Protein AF-A0A139PSL0-F1 (afdb_monomer)

Foldseek 3Di:
DDLQDDDLVLVLVVCLVVVVLVCNLVSDDLVRVLVDQCLPVLLNLLSCLVVVVVVSNVVSVVSNLVVLVVVLVCLVVDPPDPDPVRSVVVSVVSVVSNVVSVVSNVCSNVVPDNDDDDRPPDSPDDPPPDDPPVPPDD

Structure (mmCIF, N/CA/C/O backbone):
data_AF-A0A139PSL0-F1
#
_entry.id   AF-A0A139PSL0-F1
#
loop_
_atom_site.group_PDB
_atom_site.id
_atom_site.type_symbol
_atom_site.label_atom_id
_atom_site.label_alt_id
_atom_site.label_comp_id
_atom_site.label_asym_id
_atom_site.label_entity_id
_atom_site.label_seq_id
_atom_site.pdbx_PDB_ins_code
_atom_site.Cartn_x
_atom_site.Cartn_y
_atom_site.Cartn_z
_atom_site.occupancy
_atom_site.B_iso_or_equiv
_atom_site.auth_seq_id
_atom_site.auth_comp_id
_atom_site.auth_asym_id
_atom_site.auth_atom_id
_atom_site.pdbx_PDB_model_num
ATOM 1 N N . MET A 1 1 ? -28.787 11.142 -15.705 1.00 41.81 1 MET A N 1
ATOM 2 C CA . MET A 1 1 ? -27.726 10.751 -14.754 1.00 41.81 1 MET A CA 1
ATOM 3 C C . MET A 1 1 ? -28.017 11.461 -13.449 1.00 41.81 1 MET A C 1
ATOM 5 O O . MET A 1 1 ? -28.284 12.654 -13.505 1.00 41.81 1 MET A O 1
ATOM 9 N N . LYS A 1 2 ? -28.106 10.727 -12.334 1.00 44.78 2 LYS A N 1
ATOM 10 C CA . LYS A 1 2 ? -28.254 11.313 -10.996 1.00 44.78 2 LYS A CA 1
ATOM 11 C C . LYS A 1 2 ? -26.866 11.793 -10.575 1.00 44.78 2 LYS A C 1
ATOM 13 O O . LYS A 1 2 ? -25.917 11.036 -10.693 1.00 44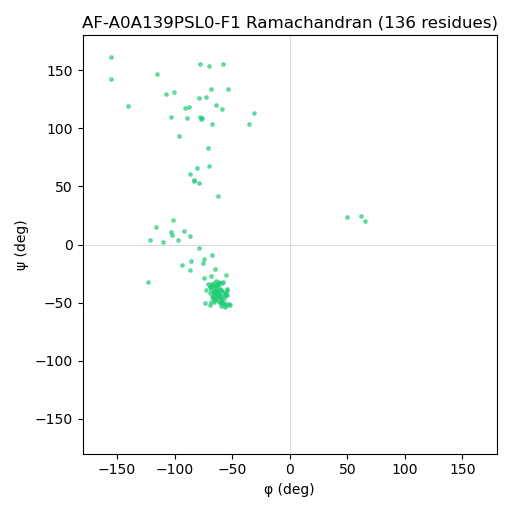.78 2 LYS A O 1
ATOM 18 N N . THR A 1 3 ? -26.744 13.054 -10.196 1.00 50.75 3 THR A N 1
ATOM 19 C CA . THR A 1 3 ? -25.467 13.744 -9.937 1.00 50.75 3 THR A CA 1
ATOM 20 C C . THR A 1 3 ? -25.162 13.847 -8.435 1.00 50.75 3 THR A C 1
ATOM 22 O O . THR A 1 3 ? -24.382 14.687 -8.009 1.00 50.75 3 THR A O 1
ATOM 25 N N . ASP A 1 4 ? -25.792 12.981 -7.632 1.00 57.31 4 ASP A N 1
ATOM 26 C CA . ASP A 1 4 ? -25.596 12.827 -6.181 1.00 57.31 4 ASP A CA 1
ATOM 27 C C . ASP A 1 4 ? -24.752 11.579 -5.834 1.00 57.31 4 ASP A C 1
ATOM 29 O O . ASP A 1 4 ? -24.710 11.154 -4.679 1.00 57.31 4 ASP A O 1
ATOM 33 N N . ASP A 1 5 ? -24.125 10.939 -6.826 1.00 64.56 5 ASP A N 1
ATOM 34 C CA . ASP A 1 5 ? -23.461 9.650 -6.628 1.00 64.56 5 ASP A CA 1
ATOM 35 C C . ASP A 1 5 ? -22.105 9.839 -5.928 1.00 64.56 5 ASP A C 1
ATOM 37 O O . ASP A 1 5 ? -21.134 10.326 -6.506 1.00 64.56 5 ASP A O 1
ATOM 41 N N . ILE A 1 6 ? -22.045 9.429 -4.660 1.00 69.81 6 ILE A N 1
ATOM 42 C CA . ILE A 1 6 ? -20.795 9.258 -3.915 1.00 69.81 6 ILE A CA 1
ATOM 43 C C . ILE A 1 6 ? -20.100 8.009 -4.464 1.00 69.81 6 ILE A C 1
ATOM 45 O O . ILE A 1 6 ? -20.707 6.936 -4.528 1.00 69.81 6 ILE A O 1
ATOM 49 N N . SER A 1 7 ? -18.831 8.129 -4.859 1.00 78.62 7 SER A N 1
ATOM 50 C CA . SER A 1 7 ? -18.087 6.989 -5.397 1.00 78.62 7 SER A CA 1
ATOM 51 C C . SER A 1 7 ? -17.778 5.958 -4.307 1.00 78.62 7 SER A C 1
ATOM 53 O O . SER A 1 7 ? -17.632 6.290 -3.129 1.00 78.62 7 SER A O 1
ATOM 55 N N . ALA A 1 8 ? -17.620 4.694 -4.704 1.00 81.25 8 ALA A N 1
ATOM 56 C CA . ALA A 1 8 ? -17.197 3.626 -3.797 1.00 81.25 8 ALA A CA 1
ATOM 57 C C . ALA A 1 8 ? -15.879 3.969 -3.069 1.00 81.25 8 ALA A C 1
ATOM 59 O O . ALA A 1 8 ? -15.748 3.732 -1.873 1.00 81.25 8 ALA A O 1
ATOM 60 N N . GLU A 1 9 ? -14.940 4.619 -3.764 1.00 82.44 9 GLU A N 1
ATOM 61 C CA . GLU A 1 9 ? -13.674 5.099 -3.193 1.00 82.44 9 GLU A CA 1
ATOM 62 C C . GLU A 1 9 ? -13.882 6.161 -2.104 1.00 82.44 9 GLU A C 1
ATOM 64 O O . GLU A 1 9 ? -13.227 6.124 -1.068 1.00 82.44 9 GLU A O 1
ATOM 69 N N . GLN A 1 10 ? -14.829 7.085 -2.290 1.00 83.50 10 GLN A N 1
ATOM 70 C CA . GLN A 1 10 ? -15.142 8.091 -1.271 1.00 83.50 10 GLN A CA 1
ATOM 71 C C . GLN A 1 10 ? -15.787 7.470 -0.029 1.00 83.50 10 GLN A C 1
ATOM 73 O O . GLN A 1 10 ? -15.524 7.932 1.080 1.00 83.50 10 GLN A O 1
ATOM 78 N N . ILE A 1 11 ? -16.626 6.442 -0.204 1.00 86.31 11 ILE A N 1
ATOM 79 C CA . ILE A 1 11 ? -17.217 5.689 0.913 1.00 86.31 11 ILE A CA 1
ATOM 80 C C . ILE A 1 11 ? -16.118 4.929 1.665 1.00 86.31 11 ILE A C 1
ATOM 82 O O . ILE A 1 11 ? -16.059 4.990 2.890 1.00 86.31 11 ILE A O 1
ATOM 86 N N . PHE A 1 12 ? -15.222 4.268 0.934 1.00 89.50 12 PHE A N 1
ATOM 87 C CA . PHE A 1 12 ? -14.061 3.577 1.489 1.00 89.50 12 PHE A CA 1
ATOM 88 C C . PHE A 1 12 ? -13.184 4.515 2.332 1.00 89.50 12 PHE A C 1
ATOM 90 O O . PHE A 1 12 ? -12.965 4.259 3.515 1.00 89.50 12 PHE A O 1
ATOM 97 N N . ASP A 1 13 ? -12.762 5.652 1.777 1.00 91.44 13 ASP A N 1
ATOM 98 C CA . ASP A 1 13 ? -11.963 6.640 2.508 1.00 91.44 13 ASP A CA 1
ATOM 99 C C . ASP A 1 13 ? -12.705 7.206 3.734 1.00 91.44 13 ASP A C 1
ATOM 101 O O . ASP A 1 13 ? -12.077 7.554 4.741 1.00 91.44 13 ASP A O 1
ATOM 105 N N . ALA A 1 14 ? -14.038 7.317 3.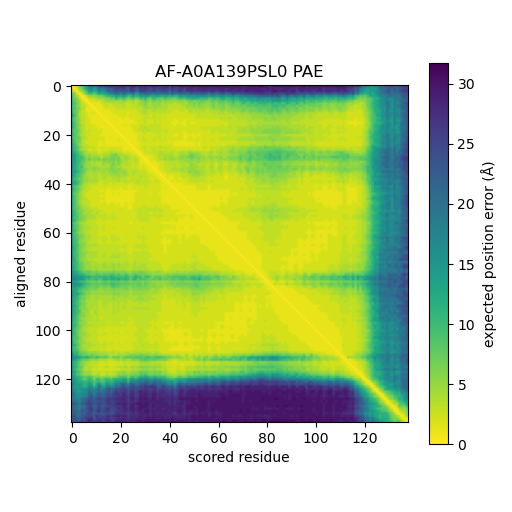668 1.00 91.81 14 ALA A N 1
ATOM 106 C CA . ALA A 1 14 ? -14.848 7.839 4.764 1.00 91.81 14 ALA A CA 1
ATOM 107 C C . ALA A 1 14 ? -14.773 6.944 6.004 1.00 91.81 14 ALA A C 1
ATOM 109 O O . ALA A 1 14 ? -14.562 7.479 7.093 1.00 91.81 14 ALA A O 1
ATOM 110 N N . TYR A 1 15 ? -14.849 5.617 5.846 1.00 94.50 15 TYR A N 1
ATOM 111 C CA . TYR A 1 15 ? -14.688 4.682 6.966 1.00 94.50 15 TYR A CA 1
ATOM 112 C C . TYR A 1 15 ? -13.345 4.885 7.682 1.00 94.50 15 TYR A C 1
ATOM 114 O O . TYR A 1 15 ? -13.293 5.003 8.906 1.00 94.50 15 TYR A O 1
ATOM 122 N N . TYR A 1 16 ? -12.254 5.057 6.928 1.00 95.00 16 TYR A N 1
ATOM 123 C CA . TYR A 1 16 ? -10.938 5.335 7.508 1.00 95.00 16 TYR A CA 1
ATOM 124 C C . TYR A 1 16 ? -10.885 6.674 8.266 1.00 95.00 16 TYR A C 1
ATOM 126 O O . TYR A 1 16 ? -10.297 6.774 9.350 1.00 95.00 16 TYR A O 1
ATOM 134 N N . VAL A 1 17 ? -11.485 7.729 7.705 1.00 94.38 17 VAL A N 1
ATOM 135 C CA . VAL A 1 17 ? -11.522 9.062 8.332 1.00 94.38 17 VAL A CA 1
ATOM 136 C C . VAL A 1 17 ? -12.367 9.065 9.606 1.00 94.38 17 VAL A C 1
ATOM 138 O O . VAL A 1 17 ? -11.997 9.750 10.560 1.00 94.38 17 VAL A O 1
ATOM 141 N N . LEU A 1 18 ? -13.449 8.285 9.630 1.00 94.88 18 LEU A N 1
ATOM 142 C CA . LEU A 1 18 ? -14.324 8.088 10.788 1.00 94.88 18 LEU A CA 1
ATOM 143 C C . LEU A 1 18 ? -13.757 7.106 11.825 1.00 94.88 18 LEU A C 1
ATOM 145 O O . LEU A 1 18 ? -14.343 6.963 12.891 1.00 94.88 18 LEU A O 1
ATOM 149 N N . GLU A 1 19 ? -12.599 6.494 11.552 1.00 95.12 19 GLU A N 1
ATOM 150 C CA . GLU A 1 19 ? -11.955 5.488 12.415 1.00 95.12 19 GLU A CA 1
ATOM 151 C C . GLU A 1 19 ? -12.761 4.186 12.564 1.00 95.12 19 GLU A C 1
ATOM 153 O O . GLU A 1 19 ? -12.504 3.382 13.460 1.00 95.12 19 GLU A O 1
ATOM 158 N N . GLU A 1 20 ? -13.679 3.939 11.629 1.00 96.25 20 GLU A N 1
ATOM 159 C CA . GLU A 1 20 ? -14.445 2.700 11.466 1.00 96.25 20 GLU A CA 1
ATOM 160 C C . GLU A 1 20 ? -13.568 1.672 10.730 1.00 96.25 20 GLU A C 1
ATOM 162 O O . GLU A 1 20 ? -13.763 1.346 9.560 1.00 96.25 20 GLU A O 1
ATOM 167 N N . PHE A 1 21 ? -12.482 1.248 11.391 1.00 95.50 21 PHE A N 1
ATOM 168 C CA . PHE A 1 21 ? -11.431 0.438 10.764 1.00 95.50 21 PHE A CA 1
ATOM 169 C C . PHE A 1 21 ? -11.872 -0.983 10.404 1.00 95.50 21 PHE A C 1
ATOM 171 O O . PHE A 1 21 ? -11.295 -1.559 9.487 1.00 95.50 21 PHE A O 1
ATOM 178 N N . ASP A 1 22 ? -12.851 -1.548 11.111 1.00 94.75 22 ASP A N 1
ATOM 179 C CA . ASP A 1 22 ? -13.378 -2.878 10.794 1.00 94.75 22 ASP A CA 1
ATOM 180 C C . ASP A 1 22 ? -14.155 -2.814 9.470 1.00 94.75 22 ASP A C 1
ATOM 182 O O . ASP A 1 22 ? -13.806 -3.496 8.508 1.00 94.75 22 ASP A O 1
ATOM 186 N N . GLU A 1 23 ? -15.095 -1.874 9.359 1.00 94.69 23 GLU A N 1
ATOM 187 C CA . GLU A 1 23 ? -15.857 -1.593 8.141 1.00 94.69 23 GLU A CA 1
ATOM 188 C C . GLU A 1 23 ? -14.946 -1.199 6.972 1.00 94.69 23 GLU A C 1
ATOM 190 O O . GLU A 1 23 ? -15.151 -1.626 5.835 1.00 94.69 23 GLU A O 1
ATOM 195 N N . PHE A 1 24 ? -13.905 -0.413 7.249 1.00 95.12 24 PHE A N 1
ATOM 196 C CA . PHE A 1 24 ? -12.903 -0.020 6.265 1.00 95.12 24 PHE A CA 1
ATOM 197 C C . PHE A 1 24 ? -12.131 -1.219 5.691 1.00 95.12 24 PHE A C 1
ATOM 199 O O . PHE A 1 24 ? -11.927 -1.306 4.477 1.00 95.12 24 PHE A O 1
ATOM 206 N N . LEU A 1 25 ? -11.686 -2.145 6.547 1.00 95.44 25 LEU A N 1
ATOM 207 C CA . LEU A 1 25 ? -10.924 -3.323 6.123 1.00 95.44 25 LEU A CA 1
ATOM 208 C C . LEU A 1 25 ? -11.798 -4.377 5.433 1.00 95.44 25 LEU A C 1
ATOM 210 O O . LEU A 1 25 ? -11.284 -5.079 4.550 1.00 95.44 25 LEU A O 1
ATOM 214 N N . ASP A 1 26 ? -13.082 -4.430 5.793 1.00 93.25 26 ASP A N 1
ATOM 215 C CA . ASP A 1 26 ? -14.096 -5.329 5.233 1.00 93.25 26 ASP A CA 1
ATOM 216 C C . ASP A 1 26 ? -14.757 -4.792 3.954 1.00 93.25 26 ASP A C 1
ATOM 218 O O . ASP A 1 26 ? -15.392 -5.557 3.224 1.00 93.25 26 ASP A O 1
ATOM 222 N N . TYR A 1 27 ? -14.585 -3.501 3.638 1.00 91.31 27 TYR A N 1
ATOM 223 C CA . TYR A 1 27 ? -15.203 -2.866 2.469 1.00 91.31 27 TYR A CA 1
ATOM 224 C C . TYR A 1 27 ? -14.889 -3.598 1.158 1.00 91.31 27 TYR A C 1
ATOM 226 O O . TYR A 1 27 ? -15.770 -3.829 0.327 1.00 91.31 27 TYR A O 1
ATOM 234 N N . TYR A 1 28 ? -13.625 -3.995 0.987 1.00 85.62 28 TYR A N 1
ATOM 235 C CA . TYR A 1 28 ? -13.195 -4.869 -0.096 1.00 85.62 28 TYR A CA 1
ATOM 236 C C . TYR A 1 28 ? -12.872 -6.255 0.450 1.00 85.62 28 TYR A C 1
ATOM 238 O O . TYR A 1 28 ? -12.055 -6.407 1.360 1.00 85.62 28 TYR A O 1
ATOM 246 N N . SER A 1 29 ? -13.438 -7.283 -0.187 1.00 85.69 29 SER A N 1
ATOM 247 C CA . SER A 1 29 ? -13.029 -8.661 0.086 1.00 85.69 29 SER A CA 1
ATOM 248 C C . SER A 1 29 ? -11.530 -8.854 -0.168 1.00 85.69 29 SER A C 1
ATOM 250 O O . SER A 1 29 ? -10.923 -8.151 -0.983 1.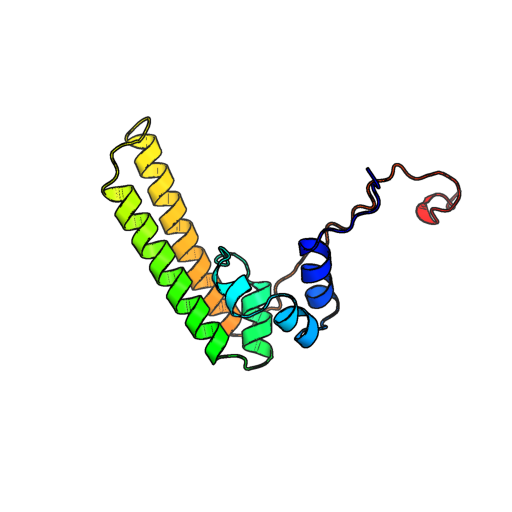00 85.69 29 SER A O 1
ATOM 252 N N . ASN A 1 30 ? -10.935 -9.845 0.500 1.00 81.94 30 ASN A N 1
ATOM 253 C CA . ASN A 1 30 ? -9.513 -10.165 0.353 1.00 81.94 30 ASN A CA 1
ATOM 254 C C . ASN A 1 30 ? -9.122 -10.435 -1.109 1.00 81.94 30 ASN A C 1
ATOM 256 O O . ASN A 1 30 ? -8.091 -9.949 -1.566 1.00 81.94 30 ASN A O 1
ATOM 260 N N . ASP A 1 31 ? -9.964 -11.147 -1.859 1.00 84.25 31 ASP A N 1
ATOM 261 C CA . ASP A 1 31 ? -9.695 -11.462 -3.265 1.00 84.25 31 ASP A CA 1
ATOM 262 C C . ASP A 1 31 ? -9.757 -10.221 -4.157 1.00 84.25 31 ASP A C 1
ATOM 264 O O . ASP A 1 31 ? -8.998 -10.107 -5.118 1.00 84.25 31 ASP A O 1
ATOM 268 N N . VAL A 1 32 ? -10.644 -9.279 -3.825 1.00 86.62 32 VAL A N 1
ATOM 269 C CA . VAL A 1 32 ? -10.816 -8.029 -4.567 1.00 86.62 32 VAL A CA 1
ATOM 270 C C . VAL A 1 32 ? -9.654 -7.081 -4.289 1.00 86.62 32 VAL A C 1
ATOM 272 O O . VAL A 1 32 ? -9.017 -6.626 -5.234 1.00 86.62 32 VAL A O 1
ATOM 275 N N . ILE A 1 33 ? -9.302 -6.829 -3.022 1.00 85.75 33 ILE A N 1
ATOM 276 C CA . ILE A 1 33 ? -8.201 -5.906 -2.691 1.00 85.75 33 ILE A CA 1
ATOM 277 C C . ILE A 1 33 ? -6.855 -6.396 -3.244 1.00 85.75 33 ILE A C 1
ATOM 279 O O . ILE A 1 33 ? -6.040 -5.599 -3.707 1.00 85.75 33 ILE A O 1
ATOM 283 N N . CYS A 1 34 ? -6.647 -7.715 -3.290 1.00 85.00 34 CYS A N 1
ATOM 284 C CA . CYS A 1 34 ? -5.466 -8.328 -3.888 1.00 85.00 34 CYS A CA 1
ATOM 285 C C . CYS A 1 34 ? -5.378 -8.151 -5.410 1.00 85.00 34 CYS A C 1
ATOM 287 O O . CYS A 1 34 ? -4.326 -8.450 -5.965 1.00 85.00 34 CYS A O 1
ATOM 289 N N . GLN A 1 35 ? -6.404 -7.650 -6.099 1.00 87.56 35 GLN A N 1
ATOM 290 C CA . GLN A 1 35 ? -6.346 -7.336 -7.534 1.00 87.56 35 GLN A CA 1
ATOM 291 C C . GLN A 1 35 ? -5.980 -5.872 -7.807 1.00 87.56 35 GLN A C 1
ATOM 293 O O . GLN A 1 35 ? -5.512 -5.560 -8.899 1.00 87.56 35 GLN A O 1
ATOM 298 N N . TYR A 1 36 ? -6.114 -4.985 -6.819 1.00 87.50 36 TYR A N 1
ATOM 299 C CA . TYR A 1 36 ? -5.759 -3.575 -6.968 1.00 87.50 36 TYR A CA 1
ATOM 300 C C . TYR A 1 36 ? -4.248 -3.337 -6.883 1.00 87.50 36 TYR A C 1
ATOM 302 O O . TYR A 1 36 ? -3.496 -4.099 -6.261 1.00 87.50 36 TYR A O 1
ATOM 310 N N . TYR A 1 37 ? -3.815 -2.238 -7.500 1.00 87.88 37 TYR A N 1
ATOM 311 C CA . TYR A 1 37 ? -2.522 -1.621 -7.235 1.00 87.88 37 TYR A CA 1
ATOM 312 C C . TYR A 1 37 ? -2.626 -0.827 -5.931 1.00 87.88 37 TYR A C 1
ATOM 314 O O . TYR A 1 37 ? -3.334 0.171 -5.874 1.00 87.88 37 TYR A O 1
ATOM 322 N N . THR A 1 38 ? -1.973 -1.306 -4.873 1.00 92.50 38 THR A N 1
ATOM 323 C CA . THR A 1 38 ? -2.114 -0.749 -3.514 1.00 92.50 38 THR A CA 1
ATOM 324 C C . THR A 1 38 ? -0.817 -0.143 -2.980 1.00 92.50 38 THR A C 1
ATOM 326 O O . THR A 1 38 ? -0.696 0.103 -1.783 1.00 92.50 38 THR A O 1
ATOM 329 N N . VAL A 1 39 ? 0.170 0.098 -3.847 1.00 93.56 39 VAL A N 1
ATOM 330 C CA . VAL A 1 39 ? 1.506 0.590 -3.463 1.00 93.56 39 VAL A CA 1
ATOM 331 C C . VAL A 1 39 ? 1.443 1.924 -2.711 1.00 93.56 39 VAL A C 1
ATOM 333 O O . VAL A 1 39 ? 2.232 2.148 -1.803 1.00 93.56 39 VAL A O 1
ATOM 336 N N . ASP A 1 40 ? 0.482 2.790 -3.009 1.00 92.44 40 ASP A N 1
ATOM 337 C CA . ASP A 1 40 ? 0.305 4.093 -2.360 1.00 92.44 40 ASP A CA 1
ATOM 338 C C . ASP A 1 40 ? -0.833 4.120 -1.318 1.00 92.44 40 ASP A C 1
ATOM 340 O O . ASP A 1 40 ? -1.154 5.169 -0.754 1.00 92.44 40 ASP A O 1
ATOM 344 N N . PHE A 1 41 ? -1.416 2.964 -0.977 1.00 94.62 41 PHE A N 1
ATOM 345 C CA . PHE A 1 41 ? -2.540 2.861 -0.037 1.00 94.62 41 PHE A CA 1
ATOM 346 C C . PHE A 1 41 ? -2.052 2.845 1.426 1.00 94.62 41 PHE A C 1
ATOM 348 O O . PHE A 1 41 ? -2.380 1.948 2.204 1.00 94.62 41 PHE A O 1
ATOM 355 N N . GLU A 1 42 ? -1.268 3.852 1.837 1.00 95.94 42 GLU A N 1
ATOM 356 C CA . GLU A 1 42 ? -0.641 3.916 3.176 1.00 95.94 42 GLU A CA 1
ATOM 357 C C . GLU A 1 42 ? -1.669 3.766 4.312 1.00 95.94 42 GLU A C 1
ATOM 359 O O . GLU A 1 42 ? -1.423 3.084 5.306 1.00 95.94 42 GLU A O 1
ATOM 364 N N . HIS A 1 43 ? -2.849 4.365 4.142 1.00 95.38 43 HIS A N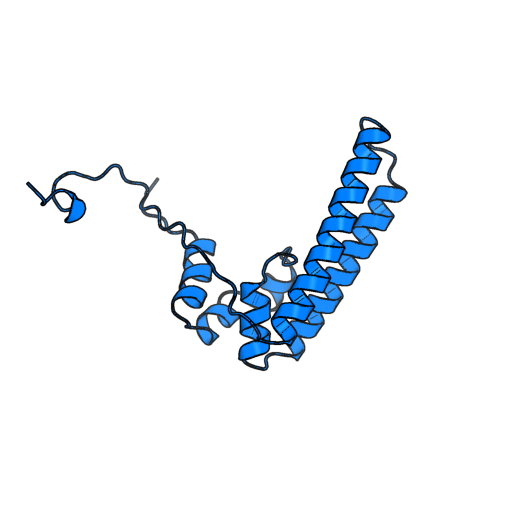 1
ATOM 365 C CA . HIS A 1 43 ? -3.963 4.306 5.087 1.00 95.38 43 HIS A CA 1
ATOM 366 C C . HIS A 1 43 ? -4.551 2.887 5.234 1.00 95.38 43 HIS A C 1
ATOM 368 O O . HIS A 1 43 ? -4.911 2.488 6.343 1.00 95.38 43 HIS A O 1
ATOM 374 N N . TYR A 1 44 ? -4.554 2.084 4.163 1.00 96.38 44 TYR A N 1
ATOM 375 C CA . TYR A 1 44 ? -4.969 0.681 4.213 1.00 96.38 44 TYR A CA 1
ATOM 376 C C . TYR A 1 44 ? -3.986 -0.183 4.999 1.00 96.38 44 TYR A C 1
ATOM 378 O O . TYR A 1 44 ? -4.368 -0.883 5.938 1.00 96.38 44 TYR A O 1
ATOM 386 N N . TYR A 1 45 ? -2.694 -0.070 4.679 1.00 97.38 45 TYR A N 1
ATOM 387 C CA . TYR A 1 45 ? -1.637 -0.757 5.422 1.00 97.38 45 TYR A CA 1
ATOM 388 C C . TYR A 1 45 ? -1.618 -0.349 6.896 1.00 97.38 45 TYR A C 1
ATOM 390 O O . TYR A 1 45 ? -1.422 -1.201 7.763 1.00 97.38 45 TYR A O 1
ATOM 398 N N . TYR A 1 46 ? -1.849 0.933 7.188 1.00 97.81 46 TYR A N 1
ATOM 399 C CA . TYR A 1 46 ? -1.967 1.426 8.555 1.00 97.81 46 TYR A CA 1
ATOM 400 C C . TYR A 1 46 ? -3.106 0.745 9.315 1.00 97.81 46 TYR A C 1
ATOM 402 O O . TYR A 1 46 ? -2.871 0.251 10.416 1.00 97.81 46 TYR A O 1
ATOM 410 N N . ALA A 1 47 ? -4.306 0.663 8.731 1.00 97.25 47 ALA A N 1
ATOM 411 C CA . ALA A 1 47 ? -5.444 0.005 9.369 1.00 97.25 47 ALA A CA 1
ATOM 412 C C . ALA A 1 47 ? -5.181 -1.490 9.613 1.00 97.25 47 ALA A C 1
ATOM 414 O O . ALA A 1 47 ? -5.393 -1.965 10.728 1.00 97.25 47 ALA A O 1
ATOM 415 N N . LEU A 1 48 ? -4.625 -2.208 8.626 1.00 97.44 48 LEU A N 1
ATOM 416 C CA . LEU A 1 48 ? -4.221 -3.611 8.792 1.00 97.44 48 LEU A CA 1
ATOM 417 C C . LEU A 1 48 ? -3.229 -3.773 9.947 1.00 97.44 48 LEU A C 1
ATOM 419 O O . LEU A 1 48 ? -3.360 -4.663 10.785 1.00 97.44 48 LEU A O 1
ATOM 423 N N . TRP A 1 49 ? -2.218 -2.903 10.002 1.00 97.88 49 TRP A N 1
ATOM 424 C CA . TRP A 1 49 ? -1.195 -2.986 11.033 1.00 97.88 49 TRP A CA 1
ATOM 425 C C . TRP A 1 49 ? -1.752 -2.655 12.422 1.00 97.88 49 TRP A C 1
ATOM 427 O O . TRP A 1 49 ? -1.375 -3.329 13.382 1.00 97.88 49 TRP A O 1
ATOM 437 N N . LEU A 1 50 ? -2.646 -1.666 12.519 1.00 97.38 50 LEU A N 1
ATOM 438 C CA . LEU A 1 50 ? -3.312 -1.236 13.750 1.00 97.38 50 LEU A CA 1
ATOM 439 C C . LEU A 1 50 ? -4.246 -2.316 14.316 1.00 97.38 50 LEU A C 1
ATOM 441 O O . LEU A 1 50 ? -4.270 -2.517 15.527 1.00 97.38 50 LEU A O 1
ATOM 445 N 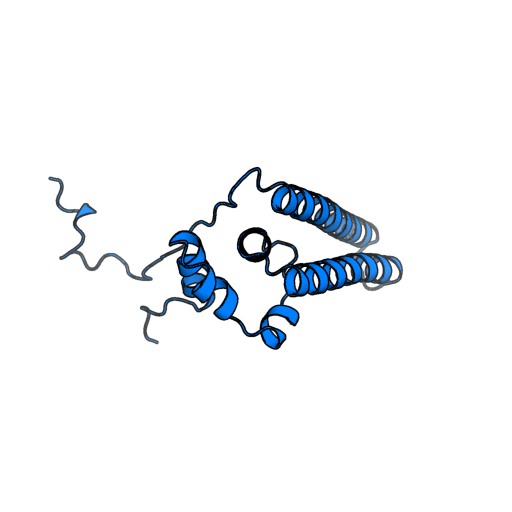N . LYS A 1 51 ? -4.989 -3.014 13.450 1.00 96.75 51 LYS A N 1
ATOM 446 C CA . LYS A 1 51 ? -5.963 -4.059 13.814 1.00 96.75 51 LYS A CA 1
ATOM 447 C C . LYS A 1 51 ? -5.355 -5.458 13.969 1.00 96.75 51 LYS A C 1
ATOM 449 O O . LYS A 1 51 ? -6.087 -6.415 14.170 1.00 96.75 51 LYS A O 1
ATOM 454 N N . ASP A 1 52 ? -4.027 -5.559 13.917 1.00 96.81 52 ASP A N 1
ATOM 455 C CA . ASP A 1 52 ? -3.266 -6.815 14.005 1.00 96.81 52 ASP A CA 1
ATOM 456 C C . ASP A 1 52 ? -3.551 -7.825 12.870 1.00 96.81 52 ASP A C 1
ATOM 458 O O . ASP A 1 52 ? -3.257 -9.013 12.977 1.00 96.81 52 ASP A O 1
ATOM 462 N N . GLU A 1 53 ? -4.015 -7.345 11.713 1.00 96.25 53 GLU A N 1
ATOM 463 C CA . GLU A 1 53 ? -4.283 -8.139 10.502 1.00 96.25 53 GLU A CA 1
ATOM 464 C C . GLU A 1 53 ? -2.991 -8.452 9.718 1.00 96.25 53 GLU A C 1
ATOM 466 O O . GLU A 1 53 ? -2.838 -8.171 8.522 1.00 96.25 53 GLU A O 1
ATOM 471 N N . LYS A 1 54 ? -1.994 -9.015 10.413 1.00 95.62 54 LYS A N 1
ATOM 472 C CA . LYS A 1 54 ? -0.626 -9.188 9.891 1.00 95.62 54 LYS A CA 1
ATOM 473 C C . LYS A 1 54 ? -0.544 -10.158 8.719 1.00 95.62 54 LYS A C 1
ATOM 475 O O . LYS A 1 54 ? 0.257 -9.944 7.815 1.00 95.62 54 LYS A O 1
ATOM 480 N N . ALA A 1 55 ? -1.366 -11.206 8.714 1.00 95.31 55 ALA A N 1
ATOM 481 C CA . ALA A 1 55 ? -1.376 -12.181 7.626 1.00 95.31 55 ALA A CA 1
ATOM 482 C C . ALA A 1 55 ? -1.698 -11.501 6.285 1.00 95.31 55 ALA A C 1
ATOM 484 O O . ALA A 1 55 ? -0.933 -11.612 5.328 1.00 95.31 55 ALA A O 1
ATOM 485 N N . LYS A 1 56 ? -2.779 -10.714 6.250 1.00 94.50 56 LYS A N 1
ATOM 486 C CA . LYS A 1 56 ? -3.192 -9.942 5.071 1.00 94.50 56 LYS A CA 1
ATOM 487 C C . LYS A 1 56 ? -2.174 -8.858 4.715 1.00 94.50 56 LYS A C 1
ATOM 489 O O . LYS A 1 56 ? -1.856 -8.683 3.540 1.00 94.50 56 LYS A O 1
ATOM 494 N N . PHE A 1 57 ? -1.612 -8.185 5.721 1.00 96.81 57 PHE A N 1
ATOM 495 C CA . PHE A 1 57 ? -0.539 -7.209 5.528 1.00 96.81 57 PHE A CA 1
ATOM 496 C C . PHE A 1 57 ? 0.648 -7.803 4.762 1.00 96.81 57 PHE A C 1
ATOM 498 O O . PHE A 1 57 ? 1.076 -7.227 3.766 1.00 96.81 57 PHE A O 1
ATOM 505 N N . PHE A 1 58 ? 1.174 -8.950 5.203 1.00 96.38 58 PHE A N 1
ATOM 506 C CA . PHE A 1 58 ? 2.372 -9.541 4.605 1.00 96.38 58 PHE A CA 1
ATOM 507 C C . PHE A 1 58 ? 2.127 -10.080 3.194 1.00 96.38 58 PHE A C 1
ATOM 509 O O . PHE A 1 58 ? 2.994 -9.918 2.340 1.00 96.38 58 PHE A O 1
ATOM 516 N N . VAL A 1 59 ? 0.938 -10.631 2.922 1.00 95.25 59 VAL A N 1
ATOM 517 C CA . VAL A 1 59 ? 0.546 -11.049 1.563 1.00 95.25 59 VAL A CA 1
ATOM 518 C C . VAL A 1 59 ? 0.583 -9.863 0.597 1.00 95.25 59 VAL A C 1
ATOM 520 O O . VAL A 1 59 ? 1.182 -9.951 -0.475 1.00 95.25 59 VAL A O 1
ATOM 523 N N . LEU A 1 60 ? -0.009 -8.729 0.981 1.00 96.50 60 LEU A N 1
ATOM 524 C CA . LEU A 1 60 ? 0.022 -7.516 0.161 1.00 96.50 60 LEU A CA 1
ATOM 525 C C . LEU A 1 60 ? 1.430 -6.910 0.090 1.00 96.50 60 LEU A C 1
ATOM 527 O O . LEU A 1 60 ? 1.819 -6.393 -0.956 1.00 96.50 60 LEU A O 1
ATOM 531 N N . GLU A 1 61 ? 2.198 -6.969 1.185 1.00 97.62 61 GLU A N 1
ATOM 532 C CA . GLU A 1 61 ? 3.583 -6.491 1.232 1.00 97.62 61 GLU A CA 1
ATOM 533 C C . GLU A 1 61 ? 4.445 -7.197 0.181 1.00 97.62 61 GLU A C 1
ATOM 535 O O . GLU A 1 61 ? 5.106 -6.538 -0.623 1.00 97.62 61 GLU A O 1
ATOM 540 N N . GLU A 1 62 ? 4.407 -8.529 0.176 1.00 96.88 62 GLU A N 1
ATOM 541 C CA . GLU A 1 62 ? 5.150 -9.375 -0.754 1.00 96.88 62 GLU A CA 1
ATOM 542 C C . GLU A 1 62 ? 4.680 -9.185 -2.197 1.00 96.88 62 GLU A C 1
ATOM 544 O O . GLU A 1 62 ? 5.509 -8.937 -3.075 1.00 96.88 62 GLU A O 1
ATOM 549 N N . LYS A 1 63 ? 3.361 -9.209 -2.435 1.00 95.69 63 LYS A N 1
ATOM 550 C CA . LYS A 1 63 ? 2.774 -8.991 -3.765 1.00 95.69 63 LYS A CA 1
ATOM 551 C C . LYS A 1 63 ? 3.282 -7.691 -4.395 1.00 95.69 63 LYS A C 1
ATOM 553 O O . LYS A 1 63 ? 3.753 -7.699 -5.530 1.00 95.69 63 LYS A O 1
ATOM 558 N N . ASN A 1 64 ? 3.205 -6.579 -3.668 1.00 97.12 64 ASN A N 1
ATOM 559 C CA . ASN A 1 64 ? 3.591 -5.274 -4.202 1.00 97.12 64 ASN A CA 1
ATOM 560 C C . ASN A 1 64 ? 5.109 -5.143 -4.389 1.00 97.12 64 ASN A C 1
ATOM 562 O O . ASN A 1 64 ? 5.549 -4.540 -5.367 1.00 97.12 64 ASN A O 1
ATOM 566 N N . ARG A 1 65 ? 5.924 -5.755 -3.516 1.00 97.88 65 ARG A N 1
ATOM 567 C CA . ARG A 1 65 ? 7.381 -5.831 -3.730 1.00 97.88 65 ARG A CA 1
ATOM 568 C C . ARG A 1 65 ? 7.734 -6.577 -5.009 1.00 97.88 65 ARG A C 1
ATOM 570 O O . ARG A 1 65 ? 8.587 -6.105 -5.757 1.00 97.88 65 ARG A O 1
ATOM 577 N N . LEU A 1 66 ? 7.100 -7.729 -5.237 1.00 97.19 66 LEU A N 1
ATOM 578 C CA . LEU A 1 66 ? 7.297 -8.524 -6.447 1.00 97.19 66 LEU A CA 1
ATOM 579 C C . LEU A 1 66 ? 6.878 -7.731 -7.684 1.00 97.19 66 LEU A C 1
ATOM 581 O O . LEU A 1 66 ? 7.693 -7.574 -8.585 1.00 97.19 66 LEU A O 1
ATOM 585 N N . TYR A 1 67 ? 5.684 -7.130 -7.665 1.00 96.44 67 TYR A N 1
ATOM 586 C CA . TYR A 1 67 ? 5.201 -6.268 -8.745 1.00 96.44 67 TYR A CA 1
ATOM 587 C C . TYR A 1 67 ? 6.206 -5.165 -9.105 1.00 96.44 67 TYR A C 1
ATOM 589 O O . TYR A 1 67 ? 6.587 -5.040 -10.261 1.00 96.44 67 TYR A O 1
ATOM 597 N N . LEU A 1 68 ? 6.684 -4.391 -8.123 1.00 97.62 68 LEU A N 1
ATOM 598 C CA . LEU A 1 68 ? 7.622 -3.289 -8.370 1.00 97.62 68 LEU A CA 1
ATOM 599 C C . LEU A 1 68 ? 8.963 -3.783 -8.928 1.00 97.62 68 LEU A C 1
ATOM 601 O O . LEU A 1 68 ? 9.576 -3.126 -9.765 1.00 97.62 68 LEU A O 1
ATOM 605 N N . VAL A 1 69 ? 9.447 -4.933 -8.453 1.00 98.06 69 VAL A N 1
ATOM 606 C CA . VAL A 1 69 ? 10.683 -5.538 -8.962 1.00 98.06 69 VAL A CA 1
ATOM 607 C C . VAL A 1 69 ? 10.506 -6.022 -10.397 1.00 98.06 69 VAL A C 1
ATOM 609 O O . VAL A 1 69 ? 11.395 -5.792 -11.216 1.00 98.06 69 VAL A O 1
ATOM 612 N N . ASP A 1 70 ? 9.399 -6.690 -10.695 1.00 97.75 70 ASP A N 1
ATOM 613 C CA . ASP A 1 70 ? 9.150 -7.249 -12.018 1.00 97.75 70 ASP A CA 1
ATOM 614 C C . ASP A 1 70 ? 8.836 -6.148 -13.036 1.00 97.75 70 ASP A C 1
ATOM 616 O O . ASP A 1 70 ? 9.443 -6.159 -14.101 1.00 97.75 70 ASP A O 1
ATOM 620 N N . ALA A 1 71 ? 8.077 -5.111 -12.666 1.00 97.06 71 ALA A N 1
ATOM 621 C CA . ALA A 1 71 ? 7.854 -3.928 -13.502 1.00 97.06 71 ALA A CA 1
ATOM 622 C C . ALA A 1 71 ? 9.170 -3.240 -13.913 1.00 97.06 71 ALA A C 1
ATOM 624 O O . ALA A 1 71 ? 9.349 -2.881 -15.073 1.00 97.06 71 ALA A O 1
ATOM 625 N N . ILE A 1 72 ? 10.135 -3.103 -12.991 1.00 98.12 72 ILE A N 1
ATOM 626 C CA . ILE A 1 72 ? 11.460 -2.546 -13.318 1.00 98.12 72 ILE A CA 1
ATOM 627 C C . ILE A 1 72 ? 12.220 -3.465 -14.284 1.00 98.12 72 ILE A C 1
ATOM 629 O O . ILE A 1 72 ? 12.841 -2.982 -15.229 1.00 98.12 72 ILE A O 1
ATOM 633 N N . LYS A 1 73 ? 12.199 -4.788 -14.065 1.00 98.06 73 LYS A N 1
ATOM 634 C CA . LYS A 1 73 ? 12.877 -5.740 -14.964 1.00 98.06 73 LYS A CA 1
ATOM 635 C C . LYS A 1 73 ? 12.269 -5.719 -16.362 1.00 98.06 73 LYS A C 1
ATOM 637 O O . LYS A 1 73 ? 13.024 -5.725 -17.329 1.00 98.06 73 LYS A O 1
ATOM 642 N N . GLU A 1 74 ? 10.942 -5.707 -16.448 1.00 97.50 74 GLU A N 1
ATOM 643 C CA . GLU A 1 74 ? 10.189 -5.617 -17.698 1.00 97.50 74 GLU A CA 1
ATOM 644 C C . GLU A 1 74 ? 10.553 -4.331 -18.437 1.00 97.50 74 GLU A C 1
ATOM 646 O O . GLU A 1 74 ? 11.011 -4.399 -19.573 1.00 97.50 74 GLU A O 1
ATOM 651 N N . ALA A 1 75 ? 10.512 -3.184 -17.753 1.00 96.88 75 ALA A N 1
ATOM 652 C CA . ALA A 1 75 ? 10.890 -1.901 -18.335 1.00 96.88 75 ALA A CA 1
ATOM 653 C C . ALA A 1 75 ? 12.338 -1.867 -18.859 1.00 96.88 75 ALA A C 1
ATOM 655 O O . ALA A 1 75 ? 12.624 -1.207 -19.852 1.00 96.88 75 ALA A O 1
ATOM 656 N N . ILE A 1 76 ? 13.270 -2.587 -18.221 1.00 96.25 76 ILE A N 1
ATOM 657 C CA . ILE A 1 76 ? 14.669 -2.676 -18.671 1.00 96.25 76 ILE A CA 1
ATOM 658 C C . ILE A 1 76 ? 14.802 -3.460 -19.984 1.00 96.25 76 ILE A C 1
ATOM 660 O O . ILE A 1 76 ? 15.606 -3.069 -20.836 1.00 96.25 76 ILE A O 1
ATOM 664 N N . VAL A 1 77 ? 14.072 -4.568 -20.144 1.00 96.62 77 VAL A N 1
ATOM 665 C CA . VAL A 1 77 ? 14.189 -5.442 -21.329 1.00 96.62 77 VAL A CA 1
ATOM 666 C C . VAL A 1 77 ? 13.312 -5.002 -22.495 1.00 96.62 77 VAL A C 1
ATOM 668 O O . VAL A 1 77 ? 13.614 -5.360 -23.628 1.00 96.62 77 VAL A O 1
ATOM 671 N N . ASP A 1 78 ? 12.265 -4.233 -22.216 1.00 94.94 78 ASP A N 1
ATOM 672 C CA . ASP A 1 78 ? 11.335 -3.694 -23.200 1.00 94.94 78 ASP A CA 1
ATOM 673 C C . ASP A 1 78 ? 12.010 -2.634 -24.091 1.00 94.94 78 ASP A C 1
ATOM 675 O O . ASP A 1 78 ? 12.761 -1.776 -23.613 1.00 94.94 78 ASP A O 1
ATOM 679 N N . ASP 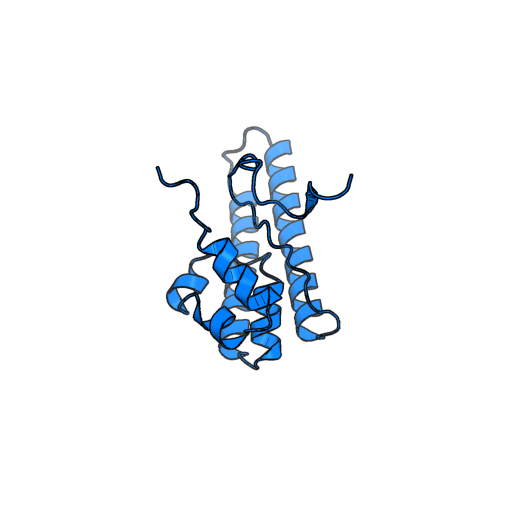A 1 79 ? 11.796 -2.731 -25.399 1.00 92.69 79 ASP A N 1
ATOM 680 C CA . ASP A 1 79 ? 12.311 -1.824 -26.425 1.00 92.69 79 ASP A CA 1
ATOM 681 C C . ASP A 1 79 ? 11.210 -0.965 -27.077 1.00 92.69 79 ASP A C 1
ATOM 683 O O . ASP A 1 79 ? 11.526 -0.126 -27.923 1.00 92.69 79 ASP A O 1
ATOM 687 N N . ASP A 1 80 ? 9.951 -1.084 -26.633 1.00 95.62 80 ASP A N 1
ATOM 688 C CA . ASP A 1 80 ? 8.798 -0.314 -27.124 1.00 95.62 80 ASP A CA 1
ATOM 689 C C . ASP A 1 80 ? 8.692 1.071 -26.457 1.00 95.62 80 ASP A C 1
ATOM 691 O O . ASP A 1 80 ? 7.682 1.457 -25.863 1.00 95.62 80 ASP A O 1
ATOM 695 N N . TYR A 1 81 ? 9.774 1.849 -26.548 1.00 95.12 81 TYR A N 1
ATOM 696 C CA . TYR A 1 81 ? 9.828 3.227 -26.062 1.00 95.12 81 TYR A CA 1
ATOM 697 C C . TYR A 1 81 ? 10.037 4.210 -27.210 1.00 95.12 81 TYR A C 1
ATOM 699 O O . TYR A 1 81 ? 10.747 3.949 -28.179 1.00 95.12 81 TYR A O 1
ATOM 707 N N . VAL A 1 82 ? 9.453 5.402 -27.067 1.00 94.81 82 VAL A N 1
ATOM 708 C CA . VAL A 1 82 ? 9.620 6.500 -28.034 1.00 94.81 82 VAL A CA 1
ATOM 709 C C . VAL A 1 82 ? 11.087 6.946 -28.121 1.00 94.81 82 VAL A C 1
ATOM 711 O O . VAL A 1 82 ? 11.553 7.334 -29.194 1.00 94.81 82 VAL A O 1
ATOM 714 N N . SER A 1 83 ? 11.815 6.882 -27.001 1.00 95.88 83 SER A N 1
ATOM 715 C CA . SER A 1 83 ? 13.241 7.190 -26.903 1.00 95.88 83 SER A CA 1
ATOM 716 C C . SER A 1 83 ? 13.902 6.468 -25.7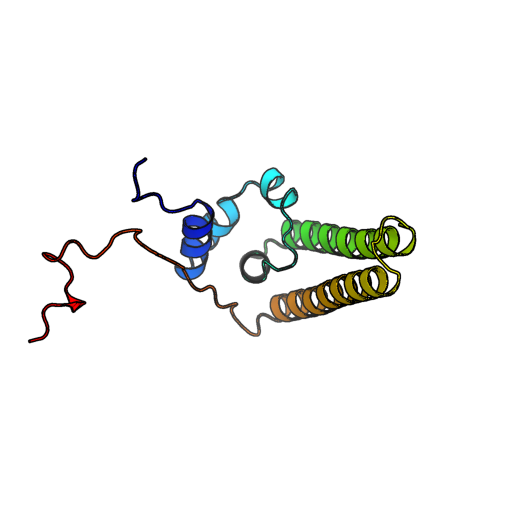21 1.00 95.88 83 SER A C 1
ATOM 718 O O . SER A 1 83 ? 13.233 6.063 -24.766 1.00 95.88 83 SER A O 1
ATOM 720 N N . GLU A 1 84 ? 15.233 6.356 -25.749 1.00 95.69 84 GLU A N 1
ATOM 721 C CA . GLU A 1 84 ? 16.014 5.841 -24.613 1.00 95.69 84 GLU A CA 1
ATOM 722 C C . GLU A 1 84 ? 15.899 6.756 -23.384 1.00 95.69 84 GLU A C 1
ATOM 724 O O . GLU A 1 84 ? 15.931 6.293 -22.241 1.00 95.69 84 GLU A O 1
ATOM 729 N N . GLU A 1 85 ? 15.732 8.064 -23.597 1.00 96.75 85 GLU A N 1
ATOM 730 C CA . GLU A 1 85 ? 15.482 9.023 -22.526 1.00 96.75 85 GLU A CA 1
ATOM 731 C C . GLU A 1 85 ? 14.143 8.766 -21.822 1.00 96.75 85 GLU A C 1
ATOM 733 O O . GLU A 1 85 ? 14.096 8.783 -20.588 1.00 96.75 85 GLU A O 1
ATOM 738 N N . ASP A 1 86 ? 13.074 8.491 -22.578 1.00 96.12 86 ASP A N 1
ATOM 739 C CA . ASP A 1 86 ? 11.756 8.162 -22.021 1.00 96.12 86 ASP A CA 1
ATOM 740 C C . ASP A 1 86 ? 11.803 6.851 -21.232 1.00 96.12 86 ASP A C 1
ATOM 742 O O . ASP A 1 86 ? 11.306 6.791 -20.105 1.00 96.12 86 ASP A O 1
ATOM 746 N N . LYS A 1 87 ? 12.486 5.833 -21.775 1.00 97.25 87 LYS A N 1
ATOM 747 C CA . LYS A 1 87 ? 12.738 4.560 -21.088 1.00 97.25 87 LYS A CA 1
ATOM 748 C C . LYS A 1 87 ? 13.441 4.771 -19.751 1.00 97.25 87 LYS A C 1
ATOM 750 O O . LYS A 1 87 ? 12.991 4.284 -18.713 1.00 97.25 87 LYS A O 1
ATOM 755 N N . LYS A 1 88 ? 14.537 5.534 -19.753 1.00 97.44 88 LYS A N 1
ATOM 756 C CA . LYS A 1 88 ? 15.302 5.825 -18.537 1.00 97.44 88 LYS A CA 1
ATOM 757 C C . LYS A 1 88 ? 14.449 6.547 -17.495 1.00 97.44 88 LYS A C 1
ATOM 759 O O . LYS A 1 88 ? 14.483 6.174 -16.325 1.00 97.44 88 LYS A O 1
ATOM 764 N N . LYS A 1 89 ? 13.674 7.551 -17.911 1.00 97.62 89 LYS A N 1
ATOM 765 C CA . LYS A 1 89 ? 12.793 8.303 -17.011 1.00 97.62 89 LYS A CA 1
ATOM 766 C C . LYS A 1 89 ? 11.719 7.406 -16.392 1.00 97.62 89 LYS A C 1
ATOM 768 O O . LYS A 1 89 ? 11.487 7.491 -15.190 1.00 97.62 89 LYS A O 1
ATOM 773 N N . TYR A 1 90 ? 11.105 6.531 -17.184 1.00 96.88 90 TYR A N 1
ATOM 774 C CA . TYR A 1 90 ? 10.106 5.585 -16.691 1.00 96.88 90 TYR A CA 1
ATOM 775 C C . TYR A 1 90 ? 10.692 4.618 -15.649 1.00 96.88 90 TYR A C 1
ATOM 777 O O . TYR A 1 90 ? 10.121 4.434 -14.574 1.00 96.88 90 TYR A O 1
ATOM 785 N N . ILE A 1 91 ? 11.885 4.069 -15.906 1.00 98.12 91 ILE A N 1
ATOM 786 C CA . ILE A 1 91 ? 12.595 3.220 -14.937 1.00 98.12 91 ILE A CA 1
ATOM 787 C C . ILE A 1 91 ? 12.910 3.998 -13.647 1.00 98.12 91 ILE A C 1
ATOM 789 O O . ILE A 1 91 ? 12.705 3.476 -12.551 1.00 98.12 91 ILE A O 1
ATOM 793 N N . GLU A 1 92 ? 13.367 5.251 -13.748 1.00 98.00 92 GLU A N 1
ATOM 794 C CA . GLU A 1 92 ? 13.632 6.109 -12.582 1.00 98.00 92 GLU A CA 1
ATOM 795 C C . GLU A 1 92 ? 12.368 6.372 -11.739 1.00 98.00 92 GLU A C 1
ATOM 797 O O . GLU A 1 92 ? 12.452 6.414 -10.505 1.00 98.00 92 GLU A O 1
ATOM 802 N N . GLU A 1 93 ? 11.204 6.522 -12.380 1.00 97.69 93 GLU A N 1
ATOM 803 C CA . GLU A 1 93 ? 9.901 6.651 -11.713 1.00 97.69 93 GLU A CA 1
ATOM 804 C C . GLU A 1 93 ? 9.527 5.360 -10.966 1.00 97.69 93 GLU A C 1
ATOM 806 O O . GLU A 1 93 ? 9.233 5.418 -9.772 1.00 97.69 93 GLU A O 1
ATOM 811 N N . LEU A 1 94 ? 9.666 4.185 -11.588 1.00 97.62 94 LEU A N 1
ATOM 812 C CA . LEU A 1 94 ? 9.419 2.896 -10.921 1.00 97.62 94 LEU A CA 1
ATOM 813 C C . LEU A 1 94 ? 10.361 2.652 -9.729 1.00 97.62 94 LEU A C 1
ATOM 815 O O . LEU A 1 94 ? 9.950 2.173 -8.667 1.00 97.62 94 LEU A O 1
ATOM 819 N N . GLU A 1 95 ? 11.643 2.996 -9.866 1.00 98.06 95 GLU A N 1
ATOM 820 C CA . GLU A 1 95 ? 12.594 2.909 -8.757 1.00 98.06 95 GLU A CA 1
ATOM 821 C C . GLU A 1 95 ? 12.237 3.861 -7.612 1.00 98.06 95 GLU A C 1
ATOM 823 O O . GLU A 1 95 ? 12.467 3.545 -6.437 1.00 98.06 95 GLU A O 1
ATOM 828 N N . LYS A 1 96 ? 11.706 5.042 -7.938 1.00 97.88 96 LYS A N 1
ATOM 829 C CA . LYS A 1 96 ? 11.218 5.997 -6.947 1.00 97.88 96 LYS A CA 1
ATOM 830 C C . LYS A 1 96 ? 10.010 5.425 -6.211 1.00 97.88 96 LYS A C 1
ATOM 832 O O . LYS A 1 96 ? 10.059 5.401 -4.982 1.00 97.88 96 LYS A O 1
ATOM 837 N N . ASP A 1 97 ? 9.019 4.902 -6.924 1.00 97.25 97 ASP A N 1
ATOM 838 C CA . ASP A 1 97 ? 7.834 4.272 -6.333 1.00 97.25 97 ASP A CA 1
ATOM 839 C C . ASP A 1 97 ? 8.234 3.142 -5.380 1.00 97.25 97 ASP A C 1
ATOM 841 O O . ASP A 1 97 ? 7.770 3.076 -4.241 1.00 97.25 97 ASP A O 1
ATOM 845 N N . LYS A 1 98 ? 9.205 2.311 -5.778 1.00 98.12 98 LYS A N 1
ATOM 846 C CA . LYS A 1 98 ? 9.760 1.264 -4.913 1.00 98.12 98 LYS A CA 1
ATOM 847 C C . LYS A 1 98 ? 10.387 1.811 -3.628 1.00 98.12 98 LYS A C 1
ATOM 849 O O . LYS A 1 98 ? 10.166 1.254 -2.553 1.00 98.12 98 LYS A O 1
ATOM 854 N N . ARG A 1 99 ? 11.175 2.889 -3.704 1.00 98.19 99 ARG A N 1
ATOM 855 C CA . ARG A 1 99 ? 11.772 3.523 -2.510 1.00 98.19 99 ARG A CA 1
ATOM 856 C C . ARG A 1 99 ? 10.705 4.129 -1.599 1.00 98.19 99 ARG A C 1
ATOM 858 O O . ARG A 1 99 ? 10.797 3.991 -0.378 1.00 98.19 99 ARG A O 1
ATOM 865 N N . GLU A 1 100 ? 9.711 4.797 -2.176 1.00 97.38 100 GLU A N 1
ATOM 866 C CA . GLU A 1 100 ? 8.610 5.415 -1.433 1.00 97.38 100 GLU A CA 1
ATOM 867 C C . GLU A 1 100 ? 7.738 4.363 -0.744 1.00 97.38 100 GLU A C 1
ATOM 869 O O . GLU A 1 100 ? 7.394 4.536 0.428 1.00 97.38 100 GLU A O 1
ATOM 874 N N . TYR A 1 101 ? 7.492 3.235 -1.412 1.00 98.12 101 TYR A N 1
ATOM 875 C CA . TYR A 1 101 ? 6.794 2.081 -0.858 1.00 98.12 101 TYR A CA 1
ATOM 876 C C . TYR A 1 101 ? 7.507 1.482 0.360 1.00 98.12 101 TYR A C 1
ATOM 878 O O . TYR A 1 101 ? 6.898 1.300 1.414 1.00 98.12 101 TYR A O 1
ATOM 886 N N . GLU A 1 102 ? 8.816 1.226 0.277 1.00 98.06 102 GLU A N 1
ATOM 887 C CA . GLU A 1 102 ? 9.571 0.693 1.423 1.00 98.06 102 GLU A CA 1
ATOM 888 C C . GLU A 1 102 ? 9.571 1.665 2.613 1.00 98.06 102 GLU A C 1
ATOM 890 O O . GLU A 1 102 ? 9.427 1.264 3.777 1.00 98.06 102 GLU A O 1
ATOM 895 N N . ALA A 1 103 ? 9.680 2.967 2.333 1.00 97.00 103 ALA A N 1
ATOM 896 C CA . ALA A 1 103 ? 9.574 3.998 3.357 1.00 97.00 103 ALA A CA 1
ATOM 897 C C . ALA A 1 103 ? 8.171 4.026 3.986 1.00 97.00 103 ALA A C 1
ATOM 899 O O . ALA A 1 103 ? 8.053 4.159 5.205 1.00 97.00 103 ALA A O 1
ATOM 900 N N . MET A 1 104 ? 7.119 3.878 3.178 1.00 97.06 104 MET A N 1
ATOM 901 C CA . MET A 1 104 ? 5.729 3.792 3.624 1.00 97.06 104 MET A CA 1
ATOM 902 C C . MET A 1 104 ? 5.514 2.600 4.559 1.00 97.06 104 MET A C 1
ATOM 904 O O . MET A 1 104 ? 5.058 2.780 5.687 1.00 97.06 104 MET A O 1
ATOM 908 N N . ILE A 1 105 ? 5.915 1.397 4.145 1.00 97.88 105 ILE A N 1
ATOM 909 C CA . ILE A 1 105 ? 5.809 0.182 4.963 1.00 97.88 105 ILE A CA 1
ATOM 910 C C . ILE A 1 105 ? 6.554 0.341 6.293 1.00 97.88 105 ILE A C 1
ATOM 912 O O . ILE A 1 105 ? 6.037 -0.041 7.345 1.00 97.88 105 ILE A O 1
ATOM 916 N N . SER A 1 106 ? 7.739 0.955 6.274 1.00 96.88 106 SER A N 1
ATOM 917 C CA . SER A 1 106 ? 8.512 1.230 7.490 1.00 96.88 106 SER A CA 1
ATOM 918 C C . SER A 1 106 ? 7.779 2.182 8.447 1.00 96.88 106 SER A C 1
ATOM 920 O O . SER A 1 106 ? 7.728 1.912 9.648 1.00 96.88 106 SER A O 1
ATOM 922 N N . ARG A 1 107 ? 7.162 3.258 7.929 1.00 95.94 107 ARG A N 1
ATOM 923 C CA . ARG A 1 107 ? 6.344 4.200 8.723 1.00 95.94 107 ARG A CA 1
ATOM 924 C C . ARG A 1 107 ? 5.095 3.547 9.306 1.00 95.94 107 ARG A C 1
ATOM 926 O O . ARG A 1 107 ? 4.723 3.826 10.442 1.00 95.94 107 ARG A O 1
ATOM 933 N N . VAL A 1 108 ? 4.441 2.682 8.537 1.00 97.12 108 VAL A N 1
ATOM 934 C CA . VAL A 1 108 ? 3.265 1.950 9.013 1.00 97.12 108 VAL A CA 1
ATOM 935 C C . VAL A 1 108 ? 3.650 1.021 10.162 1.00 97.12 108 VAL A C 1
ATOM 937 O O . VAL A 1 108 ? 3.005 1.038 11.210 1.00 97.12 108 VAL A O 1
ATOM 940 N N . LYS A 1 109 ? 4.742 0.262 10.007 1.00 97.06 109 LYS A N 1
ATOM 941 C CA . LYS A 1 109 ? 5.218 -0.682 11.027 1.00 97.06 109 LYS A CA 1
ATOM 942 C C . LYS A 1 109 ? 5.603 0.000 12.341 1.00 97.06 109 LYS A C 1
ATOM 944 O O . LYS A 1 109 ? 5.396 -0.587 13.403 1.00 97.06 109 LYS A O 1
ATOM 949 N N . SER A 1 110 ? 6.127 1.228 12.286 1.00 95.88 110 SER A N 1
ATOM 950 C CA . SER A 1 110 ? 6.468 2.005 13.484 1.00 95.88 110 SER A CA 1
ATOM 951 C C . SER A 1 110 ? 5.257 2.606 14.199 1.00 95.88 110 SER A C 1
ATOM 953 O O . SER A 1 110 ? 5.410 3.044 15.338 1.00 95.88 110 SER A O 1
ATOM 955 N N . LEU A 1 111 ? 4.085 2.675 13.549 1.00 91.69 111 LEU A N 1
ATOM 956 C CA . LEU A 1 111 ? 2.883 3.366 14.043 1.00 91.69 111 LEU A CA 1
ATOM 957 C C . LEU A 1 111 ? 3.147 4.809 14.512 1.00 91.69 111 LEU A C 1
ATOM 959 O O . LEU A 1 111 ? 2.390 5.371 15.301 1.00 91.69 111 LEU A O 1
ATOM 963 N N . SER A 1 112 ? 4.214 5.441 14.018 1.00 88.94 112 SER A N 1
ATOM 964 C CA . SER A 1 112 ? 4.647 6.760 14.495 1.00 88.94 112 SER A CA 1
ATOM 965 C C . SER A 1 112 ? 3.752 7.904 14.011 1.00 88.94 112 SER A C 1
ATOM 967 O O . SER A 1 112 ? 3.886 9.033 14.477 1.00 88.94 112 SER A O 1
ATOM 969 N N . PHE A 1 113 ? 2.870 7.638 13.047 1.00 90.94 113 PHE A N 1
ATOM 970 C CA . PHE A 1 113 ? 1.972 8.618 12.451 1.00 90.94 113 PHE A CA 1
ATOM 971 C C . PHE A 1 113 ? 0.732 7.926 11.873 1.00 90.94 113 PHE A C 1
ATOM 973 O O . PHE A 1 113 ? 0.850 6.851 11.291 1.00 90.94 113 PHE A O 1
ATOM 980 N N . LYS A 1 114 ? -0.441 8.560 12.000 1.00 93.69 114 LYS A N 1
ATOM 981 C CA . LYS A 1 114 ? -1.672 8.159 11.303 1.00 93.69 114 LYS A CA 1
ATOM 982 C C . LYS A 1 114 ? -1.718 8.833 9.923 1.00 93.69 114 LYS A C 1
ATOM 984 O O . LYS A 1 114 ? -1.792 10.067 9.883 1.00 93.69 114 LYS A O 1
ATOM 989 N N . PRO A 1 115 ? -1.723 8.077 8.808 1.00 94.62 115 PRO A N 1
ATOM 990 C CA . PRO A 1 115 ? -1.852 8.630 7.461 1.00 94.62 115 PRO A CA 1
ATOM 991 C C . PRO A 1 115 ? -3.082 9.527 7.331 1.00 94.62 115 PRO A C 1
ATOM 993 O O . PRO A 1 115 ? -4.172 9.172 7.784 1.00 94.62 115 PRO A O 1
ATOM 996 N N . LYS A 1 116 ? -2.912 10.707 6.727 1.00 92.38 116 LYS A N 1
ATOM 997 C CA . LYS A 1 116 ? -4.007 11.661 6.519 1.00 92.38 116 LYS A CA 1
ATOM 998 C C . LYS A 1 116 ? -4.667 11.403 5.173 1.00 92.38 116 LYS A C 1
ATOM 1000 O O . LYS A 1 116 ? -4.048 11.634 4.141 1.00 92.38 116 LYS A O 1
ATOM 1005 N N . VAL A 1 117 ? -5.941 11.036 5.203 1.00 91.00 117 VAL A N 1
ATOM 1006 C CA . VAL A 1 117 ? -6.797 10.945 4.018 1.00 91.00 117 VAL A CA 1
ATOM 1007 C C . VAL A 1 117 ? -7.675 12.193 3.959 1.00 91.00 117 VAL A C 1
ATOM 1009 O O . VAL A 1 117 ? -8.244 12.614 4.968 1.00 91.00 117 VAL A O 1
ATOM 1012 N N . ARG A 1 118 ? -7.734 12.846 2.794 1.00 86.69 118 ARG A N 1
ATOM 1013 C CA . ARG A 1 118 ? -8.609 14.004 2.568 1.00 86.69 118 ARG A CA 1
ATOM 1014 C C . ARG A 1 118 ? -9.807 13.559 1.750 1.00 86.69 118 ARG A C 1
ATOM 1016 O O . ARG A 1 118 ? -9.664 13.344 0.550 1.00 86.69 118 ARG A O 1
ATOM 1023 N N . LEU A 1 119 ? -10.981 13.516 2.376 1.00 82.31 119 LEU A N 1
ATOM 1024 C CA . LEU A 1 119 ? -12.211 13.248 1.643 1.00 82.31 119 LEU A CA 1
ATOM 1025 C C . LEU A 1 119 ? -12.473 14.381 0.655 1.00 82.31 119 LEU A C 1
ATOM 1027 O O . LEU A 1 119 ? -12.654 15.541 1.034 1.00 82.31 119 LEU A O 1
ATOM 1031 N N . LYS A 1 120 ? -12.530 14.031 -0.623 1.00 70.75 120 LYS A N 1
ATOM 1032 C CA . LYS A 1 120 ? -13.033 14.914 -1.669 1.00 70.75 120 LYS A CA 1
ATOM 1033 C C . LYS A 1 120 ? -14.547 14.739 -1.747 1.00 70.75 120 LYS A C 1
ATOM 1035 O O . LYS A 1 120 ? -15.041 14.292 -2.770 1.00 70.75 120 LYS A O 1
ATOM 1040 N N . LEU A 1 121 ? -15.276 15.028 -0.665 1.00 63.41 121 LEU A N 1
ATOM 1041 C CA . LEU A 1 121 ? -16.743 15.052 -0.688 1.00 63.41 121 LEU A CA 1
ATOM 1042 C C . LEU A 1 121 ? -17.172 16.284 -1.485 1.00 63.41 121 LEU A C 1
ATOM 1044 O O . LEU A 1 121 ? -17.399 17.355 -0.924 1.00 63.41 121 LEU A O 1
ATOM 1048 N N . TYR A 1 122 ? -17.204 16.156 -2.804 1.00 54.88 122 TYR A N 1
ATOM 1049 C CA . TYR A 1 122 ? -17.930 17.088 -3.642 1.00 54.88 122 TYR A CA 1
ATOM 1050 C C . TYR A 1 122 ? -19.349 16.540 -3.759 1.00 54.88 122 TYR A C 1
ATOM 1052 O O . TYR A 1 122 ? -19.541 15.541 -4.445 1.00 54.88 122 TYR A O 1
ATOM 1060 N N . PRO A 1 123 ? -20.362 17.169 -3.139 1.00 50.09 123 PRO A N 1
ATOM 1061 C CA . PRO A 1 123 ? -21.650 17.174 -3.801 1.00 50.09 123 PRO A CA 1
ATOM 1062 C C . PRO A 1 123 ? -21.391 17.849 -5.152 1.00 50.09 123 PRO A C 1
ATOM 1064 O O . PRO A 1 123 ? -20.976 19.012 -5.174 1.00 50.09 123 PRO A O 1
ATOM 1067 N N . GLU A 1 124 ? -21.566 17.151 -6.273 1.00 46.22 124 GLU A N 1
ATOM 1068 C CA . GLU A 1 124 ? -21.596 17.806 -7.583 1.00 46.22 124 GLU A CA 1
ATOM 1069 C C . GLU A 1 124 ? -22.886 18.622 -7.706 1.00 46.22 124 GLU A C 1
ATOM 1071 O O . GLU A 1 124 ? -23.768 18.332 -8.503 1.00 46.22 124 GLU A O 1
ATOM 1076 N N . PHE A 1 125 ? -23.009 19.682 -6.910 1.00 48.09 125 PHE A N 1
ATOM 1077 C CA . PHE A 1 125 ? -24.003 20.709 -7.128 1.00 48.09 125 PHE A CA 1
ATOM 1078 C C . PHE A 1 125 ? -23.408 22.076 -6.832 1.00 48.09 125 PHE A C 1
ATOM 1080 O O . PHE A 1 125 ? -23.035 22.415 -5.706 1.00 48.09 125 PHE A O 1
ATOM 1087 N N . SER A 1 126 ? -23.409 22.905 -7.879 1.00 45.22 126 SER A N 1
ATOM 1088 C CA . SER A 1 126 ? -23.745 24.317 -7.755 1.00 45.22 126 SER A CA 1
ATOM 1089 C C . SER A 1 126 ? -24.752 24.470 -6.622 1.00 45.22 126 SER A C 1
ATOM 1091 O O . SER A 1 126 ? -25.861 23.951 -6.726 1.00 45.22 126 SER A O 1
ATOM 1093 N N . CYS A 1 127 ? -24.343 25.119 -5.535 1.00 48.53 127 CYS A N 1
ATOM 1094 C CA . CYS A 1 127 ? -25.202 25.506 -4.428 1.00 48.53 127 CYS A CA 1
ATOM 1095 C C . CYS A 1 127 ? -26.597 25.886 -4.953 1.00 48.53 127 CYS A C 1
ATOM 1097 O O . CYS A 1 127 ? -26.764 26.975 -5.503 1.00 48.53 127 CYS A O 1
ATOM 1099 N N . PHE A 1 128 ? -27.605 25.021 -4.800 1.00 49.09 128 PHE A N 1
ATOM 1100 C CA . PHE A 1 128 ? -28.981 25.474 -4.949 1.00 49.09 128 PHE A CA 1
ATOM 1101 C C . PHE A 1 128 ? -29.214 26.418 -3.764 1.00 49.09 128 PHE A C 1
ATOM 1103 O O . PHE A 1 128 ? -29.251 26.001 -2.609 1.00 49.09 128 PHE A O 1
ATOM 1110 N N . MET A 1 129 ? -29.200 27.718 -4.073 1.00 51.81 129 MET A N 1
ATOM 1111 C CA . MET A 1 129 ? -29.062 28.892 -3.197 1.00 51.81 129 MET A CA 1
ATOM 1112 C C . MET A 1 129 ? -30.174 29.092 -2.149 1.00 51.81 129 MET A C 1
ATOM 1114 O O . MET A 1 129 ? -30.604 30.221 -1.929 1.00 51.81 129 MET A O 1
ATOM 1118 N N . VAL A 1 130 ? -30.657 28.051 -1.472 1.00 51.81 130 VAL A N 1
ATOM 1119 C CA . VAL A 1 130 ? -31.707 28.226 -0.454 1.00 51.81 130 VAL A CA 1
ATOM 1120 C C . VAL A 1 130 ? -31.306 27.700 0.928 1.00 51.81 130 VAL A C 1
ATOM 1122 O O . VAL A 1 130 ? -31.620 28.365 1.912 1.00 51.81 130 VAL A O 1
ATOM 1125 N N . ASP A 1 131 ? -30.488 26.641 1.027 1.00 50.44 131 ASP A N 1
ATOM 1126 C CA . ASP A 1 131 ? -30.204 25.997 2.330 1.00 50.44 131 ASP A CA 1
ATOM 1127 C C . ASP A 1 131 ? -28.730 25.937 2.768 1.00 50.44 131 ASP A C 1
ATOM 1129 O O . ASP A 1 131 ? -28.410 25.408 3.833 1.00 50.44 131 ASP A O 1
ATOM 1133 N N . CYS A 1 132 ? -27.792 26.529 2.023 1.00 60.50 132 CYS A N 1
ATOM 1134 C CA . CYS A 1 132 ? -26.395 26.522 2.458 1.00 60.50 132 CYS A CA 1
ATOM 1135 C C . CYS A 1 132 ? -26.147 27.543 3.587 1.00 60.50 132 CYS A C 1
ATOM 1137 O O . CYS A 1 132 ? -26.091 28.753 3.363 1.00 60.50 132 CYS A O 1
ATOM 1139 N N . VAL A 1 133 ? -25.921 27.036 4.804 1.00 56.59 133 VAL A N 1
ATOM 1140 C CA . VAL A 1 133 ? -25.610 27.807 6.026 1.00 56.59 133 VAL A CA 1
ATOM 1141 C C . VAL A 1 133 ? -24.385 28.726 5.852 1.00 56.59 133 VAL A C 1
ATOM 1143 O O . VAL A 1 133 ? -24.318 29.784 6.474 1.00 56.59 133 VAL A O 1
ATOM 1146 N N . ARG A 1 134 ? -23.453 28.395 4.941 1.00 53.41 134 ARG A N 1
ATO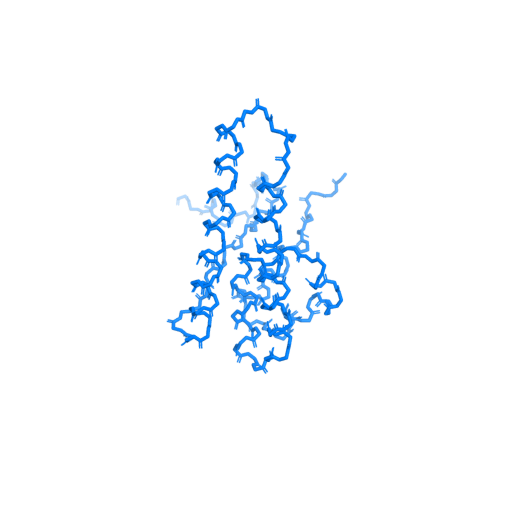M 1147 C CA . ARG A 1 134 ? -22.293 29.246 4.600 1.00 53.41 134 ARG A CA 1
ATOM 1148 C C . ARG A 1 134 ? -22.665 30.578 3.936 1.00 53.41 134 ARG A C 1
ATOM 1150 O O . ARG A 1 134 ? -21.874 31.508 4.017 1.00 53.41 134 ARG A O 1
ATOM 1157 N N . HIS A 1 135 ? -23.851 30.699 3.339 1.00 53.28 135 HIS A N 1
ATOM 1158 C CA . HIS A 1 135 ? -24.328 31.941 2.716 1.00 53.28 135 HIS A CA 1
ATOM 1159 C C . HIS A 1 135 ? -25.254 32.770 3.628 1.00 53.28 135 HIS A C 1
ATOM 1161 O O . HIS A 1 135 ? -25.762 33.804 3.198 1.00 53.28 135 HIS A O 1
ATOM 1167 N N . LYS A 1 136 ? -25.483 32.352 4.887 1.00 47.84 136 LYS A N 1
ATOM 1168 C CA . LYS A 1 136 ? -26.325 33.085 5.855 1.00 47.84 136 LYS A CA 1
ATOM 1169 C C . LYS A 1 136 ? -25.572 34.085 6.743 1.00 47.84 136 LYS A C 1
ATOM 1171 O O . LYS A 1 136 ? -26.165 34.611 7.680 1.00 47.84 136 LYS A O 1
ATOM 1176 N N . PHE A 1 137 ? -24.317 34.405 6.441 1.00 45.66 137 PHE A N 1
ATOM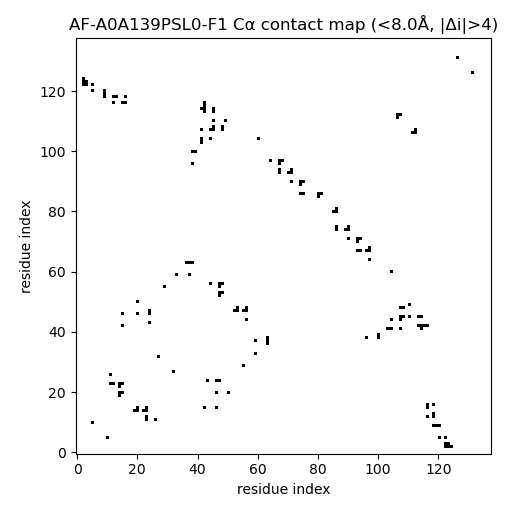 1177 C CA . PHE A 1 137 ? -23.624 35.515 7.096 1.00 45.66 137 PHE A CA 1
ATOM 1178 C C . PHE A 1 137 ? -23.729 36.765 6.216 1.00 45.66 137 PHE A C 1
ATOM 1180 O O . PHE A 1 137 ? -22.957 36.941 5.276 1.00 45.66 137 PHE A O 1
ATOM 1187 N N . LYS A 1 138 ? -24.752 37.578 6.501 1.00 47.88 138 LYS A N 1
ATOM 1188 C CA . LYS A 1 138 ? -24.794 39.003 6.154 1.00 47.88 138 LYS A CA 1
ATOM 1189 C C . LYS A 1 138 ? -24.182 39.812 7.286 1.00 47.88 138 LYS A C 1
ATOM 1191 O O . LYS A 1 138 ? -24.409 39.413 8.450 1.00 47.88 138 LYS A O 1
#

Secondary structure (DSSP, 8-state):
--S----HHHHHHHHHHTT-HHHHHHSS-HHHHTTS--TT-HHHHHHHHHTT-HHHHHHHHHHHHHHHHHHHHHHHH----S-HHHHHHHHHHHHHHHHHHHHHHHHHHHT-SPPPP-----------TTS-GGG---

Organism: Streptococcus mitis (NCBI:txid28037)

Solvent-accessible surface area (backbone atoms only — not comparable to full-atom values): 8528 Å² total; per-residue (Å²): 133,81,62,79,75,77,50,72,67,60,56,47,54,44,26,54,73,71,65,39,50,66,62,37,63,60,70,48,51,73,77,57,55,71,70,54,91,58,73,83,42,57,57,56,54,34,46,30,57,74,72,66,39,51,71,64,45,50,55,53,51,51,52,49,53,50,48,50,52,47,53,45,53,48,56,69,73,56,78,94,50,99,40,73,67,57,44,52,52,52,47,53,50,48,55,45,52,49,53,52,35,56,52,46,54,52,44,41,76,64,64,82,62,82,71,87,80,80,83,82,83,66,72,71,56,81,76,71,91,80,76,62,73,86,75,70,76,126

Mean predicted aligned error: 8.23 Å

pLDDT: mean 86.7, std 16.7, range [41.81, 98.19]

Sequence (138 aa):
MKTDDISAEQIFDAYYVLEEFDEFLDYYSNDVICQYYTVDFEHYYYALWLKDEKAKFFVLEEKNRLYLVDAIKEAIVDDDYVSEEDKKKYIEELEKDKREYEAMISRVKSLSFKPKVRLKLYPEFSCFMVDCVRHKFK

Radius of gyration: 19.82 Å; Cα contacts (8 Å, |Δi|>4): 91; chains: 1; bounding box: 48×51×42 Å